Protein AF-A0A6A0GV10-F1 (afdb_monomer_lite)

Radius of gyration: 17.02 Å; chains: 1; bounding box: 32×45×40 Å

Organism: Hyalella azteca (NCBI:txid294128)

Structure (mmCIF, N/CA/C/O backbone):
data_AF-A0A6A0GV10-F1
#
_entry.id   AF-A0A6A0GV10-F1
#
loop_
_atom_site.group_PDB
_atom_site.id
_atom_site.type_symbol
_atom_site.label_atom_id
_atom_site.label_alt_id
_atom_site.label_comp_id
_atom_site.label_asym_id
_atom_site.label_entity_id
_atom_site.label_seq_id
_atom_site.pdbx_PDB_ins_code
_atom_site.Cartn_x
_atom_site.Cartn_y
_atom_site.Cartn_z
_atom_site.occupancy
_atom_site.B_iso_or_equiv
_atom_site.auth_seq_id
_atom_site.auth_comp_id
_atom_site.auth_asym_id
_atom_site.auth_atom_id
_atom_site.pdbx_PDB_model_num
ATOM 1 N N . MET A 1 1 ? -1.590 -6.060 4.409 1.00 97.94 1 MET A N 1
ATOM 2 C CA . MET A 1 1 ? -0.411 -6.472 3.605 1.00 97.94 1 MET A CA 1
ATOM 3 C C . MET A 1 1 ? -0.141 -5.408 2.550 1.00 97.94 1 MET A C 1
ATOM 5 O O . MET A 1 1 ? -1.078 -4.718 2.174 1.00 97.94 1 MET A O 1
ATOM 9 N N . ILE A 1 2 ? 1.099 -5.253 2.093 1.00 98.69 2 ILE A N 1
ATOM 10 C CA . ILE A 1 2 ? 1.476 -4.395 0.960 1.00 98.69 2 ILE A CA 1
ATOM 11 C C . ILE A 1 2 ? 2.115 -5.307 -0.083 1.00 98.69 2 ILE A C 1
ATOM 13 O O . ILE A 1 2 ? 3.227 -5.795 0.102 1.00 98.69 2 ILE A O 1
ATOM 17 N N . LEU A 1 3 ? 1.369 -5.591 -1.138 1.00 98.69 3 LEU A N 1
ATOM 18 C CA . LEU A 1 3 ? 1.712 -6.591 -2.135 1.00 98.69 3 LEU A CA 1
ATOM 19 C C . LEU A 1 3 ? 2.201 -5.899 -3.397 1.00 98.69 3 LEU A C 1
ATOM 21 O O . LEU A 1 3 ? 1.595 -4.919 -3.823 1.00 98.69 3 LEU A O 1
ATOM 25 N N . HIS A 1 4 ? 3.270 -6.414 -3.988 1.00 98.62 4 HIS A N 1
ATOM 26 C CA . HIS A 1 4 ? 3.748 -5.979 -5.296 1.00 98.62 4 HIS A CA 1
ATOM 27 C C . HIS A 1 4 ? 3.686 -7.135 -6.314 1.00 98.62 4 HIS A C 1
ATOM 29 O O . HIS A 1 4 ? 3.554 -8.301 -5.929 1.00 98.62 4 HIS A O 1
ATOM 35 N N . PRO A 1 5 ? 3.806 -6.849 -7.615 1.00 98.56 5 PRO A N 1
ATOM 36 C CA . PRO A 1 5 ? 3.906 -7.868 -8.653 1.00 98.56 5 PRO A CA 1
ATOM 37 C C . PRO A 1 5 ? 5.105 -8.822 -8.472 1.00 98.56 5 PRO A C 1
ATOM 39 O O . PRO A 1 5 ? 6.136 -8.468 -7.901 1.00 98.56 5 PRO A O 1
ATOM 42 N N . TRP A 1 6 ? 5.052 -10.057 -8.962 1.00 98.38 6 TRP A N 1
ATOM 43 C CA . TRP A 1 6 ? 3.918 -10.654 -9.666 1.00 98.38 6 TRP A CA 1
ATOM 44 C C . TRP A 1 6 ? 2.932 -11.351 -8.715 1.00 98.38 6 TRP A C 1
ATOM 46 O O . TRP A 1 6 ? 3.326 -11.959 -7.713 1.00 98.38 6 TRP A O 1
ATOM 56 N N . GLY A 1 7 ? 1.650 -11.295 -9.061 1.00 98.12 7 GLY A N 1
ATOM 57 C CA . GLY A 1 7 ? 0.574 -12.112 -8.510 1.00 98.12 7 GLY A CA 1
ATOM 58 C C . GLY A 1 7 ? 0.343 -13.394 -9.303 1.00 98.12 7 GLY A C 1
ATOM 59 O O . GLY A 1 7 ? 0.106 -14.439 -8.708 1.00 98.12 7 GLY A O 1
ATOM 60 N N . TYR A 1 8 ? 0.484 -13.372 -10.629 1.00 98.19 8 TYR A N 1
ATOM 61 C CA . TYR A 1 8 ? 0.144 -14.523 -11.480 1.00 98.19 8 TYR A CA 1
ATOM 62 C C . TYR A 1 8 ? 1.161 -15.673 -11.457 1.00 98.19 8 TYR A C 1
ATOM 64 O O . TYR A 1 8 ? 0.869 -16.763 -11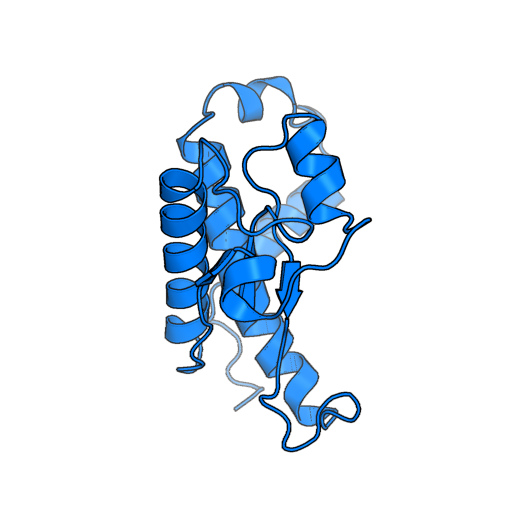.951 1.00 98.19 8 TYR A O 1
ATOM 72 N N . THR A 1 9 ? 2.366 -15.454 -10.924 1.00 97.44 9 THR A N 1
ATOM 73 C CA . THR A 1 9 ? 3.470 -16.422 -10.973 1.00 97.44 9 THR A CA 1
ATOM 74 C C . THR A 1 9 ? 4.392 -16.307 -9.764 1.00 97.44 9 THR A C 1
ATOM 76 O O . THR A 1 9 ? 4.542 -15.238 -9.180 1.00 97.44 9 THR A O 1
ATOM 79 N N . SER A 1 10 ? 5.067 -17.406 -9.416 1.00 94.56 10 SER A N 1
ATOM 80 C CA . SER A 1 10 ? 6.156 -17.411 -8.431 1.00 94.56 10 SER A CA 1
ATOM 81 C C . SER A 1 10 ? 7.484 -16.906 -9.005 1.00 94.56 10 SER A C 1
ATOM 83 O O . SER A 1 10 ? 8.477 -16.825 -8.281 1.00 94.56 10 SER A O 1
ATOM 85 N N . ILE A 1 11 ? 7.540 -16.611 -10.309 1.00 96.19 11 ILE A N 1
ATOM 86 C CA . ILE A 1 11 ? 8.704 -15.971 -10.921 1.00 96.19 11 ILE A CA 1
ATOM 87 C C . ILE A 1 11 ? 8.848 -14.571 -10.330 1.00 96.19 11 ILE A C 1
ATOM 89 O O . ILE A 1 11 ? 7.893 -13.809 -10.212 1.00 96.19 11 ILE A O 1
ATOM 93 N N . ARG A 1 12 ? 10.077 -14.231 -9.961 1.00 95.12 12 ARG A N 1
ATOM 94 C CA . ARG A 1 12 ? 10.411 -12.957 -9.340 1.00 95.12 12 ARG A CA 1
ATOM 95 C C . ARG A 1 12 ? 10.390 -11.816 -10.368 1.00 95.12 12 ARG A C 1
ATOM 97 O O . ARG A 1 12 ? 10.969 -11.953 -11.442 1.00 95.12 12 ARG A O 1
ATOM 104 N N . HIS A 1 13 ? 9.772 -10.682 -10.025 1.00 97.44 13 HIS A N 1
ATOM 105 C CA . HIS A 1 13 ? 9.821 -9.466 -10.848 1.00 97.44 13 HIS A CA 1
ATOM 106 C C . HIS A 1 13 ? 11.266 -8.920 -10.906 1.00 97.44 13 HIS A C 1
ATOM 108 O O . HIS A 1 13 ? 11.924 -8.912 -9.856 1.00 97.44 13 HIS A O 1
ATOM 114 N N . PRO A 1 14 ? 11.779 -8.443 -12.059 1.00 97.50 14 PRO A N 1
ATOM 115 C CA . PRO A 1 14 ? 13.129 -7.869 -12.158 1.00 97.50 14 PRO A CA 1
ATOM 116 C C . PRO A 1 14 ? 13.416 -6.798 -11.092 1.00 97.50 14 PRO A C 1
ATOM 118 O O . PRO A 1 14 ? 14.428 -6.868 -10.400 1.00 97.50 14 PRO A O 1
ATOM 121 N N . ASP A 1 15 ? 12.456 -5.902 -10.859 1.00 97.38 15 ASP A N 1
ATOM 122 C CA . ASP A 1 15 ? 12.555 -4.805 -9.882 1.00 97.38 15 ASP A CA 1
ATOM 123 C C . ASP A 1 15 ? 12.093 -5.151 -8.453 1.00 97.38 15 ASP A C 1
ATOM 125 O O . ASP A 1 15 ? 11.794 -4.263 -7.656 1.00 97.38 15 ASP A O 1
ATOM 129 N N . THR A 1 16 ? 12.041 -6.439 -8.093 1.00 97.06 16 THR A N 1
ATOM 130 C CA . THR A 1 16 ? 11.555 -6.892 -6.771 1.00 97.06 16 THR A CA 1
ATOM 131 C C . THR A 1 16 ? 12.258 -6.201 -5.595 1.00 97.06 16 THR A C 1
ATOM 133 O O . THR A 1 16 ? 11.605 -5.901 -4.602 1.00 97.06 16 THR A O 1
ATOM 136 N N . GLU A 1 17 ? 13.571 -5.941 -5.663 1.00 97.50 17 GLU A N 1
ATOM 137 C CA . GLU A 1 17 ? 14.269 -5.260 -4.553 1.00 97.50 17 GLU A CA 1
ATOM 138 C C . GLU A 1 17 ? 13.809 -3.809 -4.394 1.00 97.50 17 GLU A C 1
ATOM 140 O O . GLU A 1 17 ? 13.551 -3.364 -3.277 1.00 97.50 17 GLU A O 1
ATOM 145 N N . THR A 1 18 ? 13.646 -3.087 -5.504 1.00 97.12 18 THR A N 1
ATOM 146 C CA . THR A 1 18 ? 13.148 -1.707 -5.514 1.00 97.12 18 THR A CA 1
ATOM 147 C C . THR A 1 18 ? 11.725 -1.643 -4.962 1.00 97.12 18 THR A C 1
ATOM 149 O O . THR A 1 18 ? 11.431 -0.837 -4.075 1.00 97.12 18 THR A O 1
ATOM 152 N N . MET A 1 19 ? 10.856 -2.553 -5.415 1.00 98.19 19 MET A N 1
ATOM 153 C CA . MET A 1 19 ? 9.478 -2.644 -4.933 1.00 98.19 19 MET A CA 1
ATOM 154 C C . MET A 1 19 ? 9.412 -3.005 -3.440 1.00 98.19 19 MET A C 1
ATOM 156 O O . MET A 1 19 ? 8.621 -2.418 -2.697 1.00 98.19 19 MET A O 1
ATOM 160 N N . ASN A 1 20 ? 10.261 -3.925 -2.971 1.00 97.88 20 ASN A N 1
ATOM 161 C CA . ASN A 1 20 ? 10.354 -4.263 -1.551 1.00 97.88 20 ASN A CA 1
ATOM 162 C C . ASN A 1 20 ? 10.844 -3.080 -0.717 1.00 97.88 20 ASN A C 1
ATOM 164 O O . ASN A 1 20 ? 10.260 -2.801 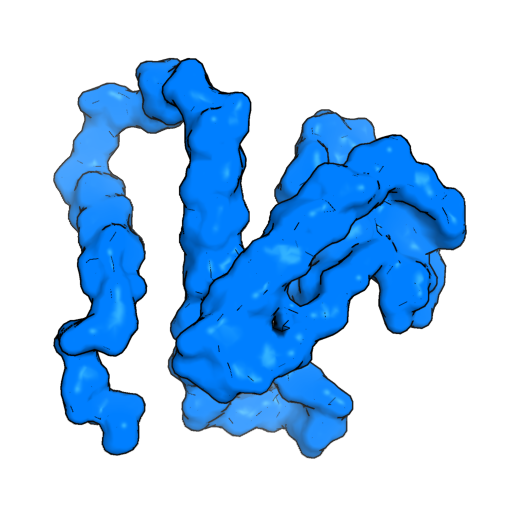0.325 1.00 97.88 20 ASN A O 1
ATOM 168 N N . TYR A 1 21 ? 11.875 -2.361 -1.161 1.00 97.56 21 TYR A N 1
ATOM 169 C CA . TYR A 1 21 ? 12.403 -1.207 -0.434 1.00 97.56 21 TYR A CA 1
ATOM 170 C C . TYR A 1 21 ? 11.329 -0.130 -0.216 1.00 97.56 21 TYR A C 1
ATOM 172 O O . TYR A 1 21 ? 11.101 0.305 0.917 1.00 97.56 21 TYR A O 1
ATOM 180 N N . MET A 1 22 ? 10.610 0.240 -1.279 1.00 97.94 22 MET A N 1
ATOM 181 C CA . MET A 1 22 ? 9.500 1.193 -1.203 1.00 97.94 22 MET A CA 1
ATOM 182 C C . MET A 1 22 ? 8.361 0.669 -0.309 1.00 97.94 22 MET A C 1
ATOM 184 O O . MET A 1 22 ? 7.891 1.385 0.579 1.00 97.94 22 MET A O 1
ATOM 188 N N . GLY A 1 23 ? 7.962 -0.597 -0.474 1.00 98.19 23 GLY A N 1
ATOM 189 C CA . GLY A 1 23 ? 6.902 -1.217 0.324 1.00 98.19 23 GLY A CA 1
ATOM 190 C C . GLY A 1 23 ? 7.241 -1.317 1.819 1.00 98.19 23 GLY A C 1
ATOM 191 O O . GLY A 1 23 ? 6.376 -1.084 2.662 1.00 98.19 23 GLY A O 1
ATOM 192 N N . GLN A 1 24 ? 8.500 -1.588 2.176 1.00 98.56 24 GLN A N 1
ATOM 193 C CA . GLN A 1 24 ? 8.970 -1.589 3.569 1.00 98.56 24 GLN A CA 1
ATOM 194 C C . GLN A 1 24 ? 8.905 -0.188 4.182 1.00 98.56 24 GLN A C 1
ATOM 196 O O . GLN A 1 24 ? 8.481 -0.030 5.326 1.00 98.56 24 GLN A O 1
ATOM 201 N N . GLY A 1 25 ? 9.245 0.846 3.412 1.00 96.94 25 GLY A N 1
ATOM 202 C CA . GLY A 1 25 ? 9.066 2.230 3.840 1.00 96.94 25 GLY A CA 1
ATOM 203 C C . GLY A 1 25 ? 7.595 2.608 4.064 1.00 96.94 25 GLY A C 1
ATOM 204 O O . GLY A 1 25 ? 7.268 3.259 5.058 1.00 96.94 25 GLY A O 1
ATOM 205 N N . MET A 1 26 ? 6.689 2.134 3.203 1.00 98.56 26 MET A N 1
ATOM 206 C CA . MET A 1 26 ? 5.241 2.272 3.399 1.00 98.56 26 MET A CA 1
ATOM 207 C C . MET A 1 26 ? 4.755 1.551 4.670 1.00 98.56 26 MET A C 1
ATOM 209 O O . MET A 1 26 ? 3.996 2.129 5.451 1.00 98.56 26 MET A O 1
ATOM 213 N N . ALA A 1 27 ? 5.205 0.314 4.909 1.00 98.12 27 ALA A N 1
ATOM 214 C CA . ALA A 1 27 ? 4.859 -0.458 6.105 1.00 98.12 27 ALA A CA 1
ATOM 215 C C . ALA A 1 27 ? 5.358 0.222 7.390 1.00 98.12 27 ALA A C 1
ATOM 217 O O . ALA A 1 27 ? 4.636 0.287 8.386 1.00 98.12 27 ALA A O 1
ATOM 218 N N . GLU A 1 28 ? 6.567 0.780 7.357 1.00 96.56 28 GLU A N 1
ATOM 219 C CA . GLU A 1 28 ? 7.133 1.544 8.466 1.00 96.56 28 GLU A CA 1
ATOM 220 C C . GLU A 1 28 ? 6.340 2.830 8.735 1.00 96.56 28 GLU A C 1
ATOM 222 O O . GLU A 1 28 ? 6.052 3.152 9.889 1.00 96.56 28 GLU A O 1
ATOM 227 N N . ALA A 1 29 ? 5.911 3.534 7.682 1.00 88.62 29 ALA A N 1
ATOM 228 C CA . ALA A 1 29 ? 5.064 4.716 7.815 1.00 88.62 29 ALA A CA 1
ATOM 229 C C . ALA A 1 29 ? 3.717 4.390 8.483 1.00 88.62 29 ALA A C 1
ATOM 231 O O . ALA A 1 29 ? 3.269 5.150 9.341 1.00 88.62 29 ALA A O 1
ATOM 232 N N . ILE A 1 30 ? 3.099 3.249 8.153 1.00 96.06 30 ILE A N 1
ATOM 233 C CA . ILE A 1 30 ? 1.903 2.739 8.848 1.00 96.06 30 ILE A CA 1
ATOM 234 C C . ILE A 1 30 ? 2.220 2.448 10.319 1.00 96.06 30 ILE A C 1
ATOM 236 O O . ILE A 1 30 ? 1.515 2.922 11.217 1.00 96.06 30 ILE A O 1
ATOM 240 N N . ARG A 1 31 ? 3.304 1.707 10.581 1.00 93.19 31 ARG A N 1
ATOM 241 C CA . ARG A 1 31 ? 3.712 1.313 11.934 1.00 93.19 31 ARG A CA 1
ATOM 242 C C . ARG A 1 31 ? 3.935 2.525 12.838 1.00 93.19 31 ARG A C 1
ATOM 244 O O . ARG A 1 31 ? 3.536 2.492 14.000 1.00 93.19 31 ARG A O 1
ATOM 251 N N . ALA A 1 32 ? 4.504 3.606 12.312 1.00 89.62 32 ALA A N 1
ATOM 252 C CA . ALA A 1 32 ? 4.745 4.840 13.055 1.00 89.62 32 ALA A CA 1
ATOM 253 C C . ALA A 1 32 ? 3.460 5.564 13.511 1.00 89.62 32 ALA A C 1
ATOM 255 O O . ALA A 1 32 ? 3.507 6.328 14.473 1.00 89.62 32 ALA A O 1
ATOM 256 N N . VAL A 1 33 ? 2.313 5.337 12.856 1.00 91.12 33 VAL A N 1
ATOM 257 C CA . VAL A 1 33 ? 1.039 5.982 13.223 1.00 91.12 33 VAL A CA 1
ATOM 258 C C . VAL A 1 33 ? 0.418 5.345 14.463 1.00 91.12 33 VAL A C 1
ATOM 260 O O . VAL A 1 33 ? -0.064 6.053 15.344 1.00 91.12 33 VAL A O 1
ATOM 263 N N . ASN A 1 34 ? 0.359 4.015 14.516 1.00 90.00 34 ASN A N 1
ATOM 264 C CA . ASN A 1 34 ? -0.407 3.304 15.548 1.00 90.00 34 ASN A CA 1
ATOM 265 C C . ASN A 1 34 ? 0.068 1.860 15.804 1.00 90.00 34 ASN A C 1
ATOM 267 O O . ASN A 1 34 ? -0.665 1.060 16.389 1.00 90.00 34 ASN A O 1
ATOM 271 N N . GLY A 1 35 ? 1.273 1.508 15.353 1.00 93.12 35 GLY A N 1
ATOM 272 C CA . GLY A 1 35 ? 1.894 0.211 15.608 1.00 93.12 35 GLY A CA 1
ATOM 273 C C . GLY A 1 35 ? 1.351 -0.957 14.783 1.00 93.12 35 GLY A C 1
ATOM 274 O O . GLY A 1 35 ? 1.700 -2.098 15.082 1.00 93.12 35 GLY A O 1
ATOM 275 N N . LYS A 1 36 ? 0.504 -0.740 13.764 1.00 96.69 36 LYS A N 1
ATOM 276 C CA . LYS A 1 36 ? 0.079 -1.845 12.890 1.00 96.69 36 LYS A CA 1
ATOM 277 C C . LYS A 1 36 ? 1.231 -2.353 12.029 1.00 96.69 36 LYS A C 1
ATOM 279 O O . LYS A 1 36 ? 1.985 -1.582 11.445 1.00 96.69 36 LYS A O 1
ATOM 284 N N . HIS A 1 37 ? 1.328 -3.675 11.940 1.00 97.81 37 HIS A N 1
ATOM 285 C CA . HIS A 1 37 ? 2.325 -4.369 11.138 1.00 97.81 37 HIS A CA 1
ATOM 286 C C . HIS A 1 37 ? 1.699 -4.836 9.825 1.00 97.81 37 HIS A C 1
ATOM 288 O O . HIS A 1 37 ? 0.674 -5.516 9.833 1.00 97.81 37 HIS A O 1
ATOM 294 N N . TYR A 1 38 ? 2.323 -4.474 8.708 1.00 98.50 38 TYR A N 1
ATOM 295 C CA . TYR A 1 38 ? 1.949 -4.921 7.369 1.00 98.50 38 TYR A CA 1
ATOM 296 C C . TYR A 1 38 ? 3.139 -5.680 6.779 1.00 98.50 38 TYR A C 1
ATOM 298 O O . TYR A 1 38 ? 4.256 -5.171 6.782 1.00 98.50 38 TYR A O 1
ATOM 306 N N . SER A 1 39 ? 2.911 -6.902 6.295 1.00 98.44 39 SER A N 1
ATOM 307 C CA . SER A 1 39 ? 3.910 -7.648 5.522 1.00 98.44 39 SER A CA 1
ATOM 308 C C . SER A 1 39 ? 4.065 -7.057 4.121 1.00 98.44 39 SER A C 1
ATOM 310 O O . SER A 1 39 ? 3.105 -6.503 3.579 1.00 98.44 39 SER A O 1
ATOM 312 N N . VAL A 1 40 ? 5.264 -7.195 3.549 1.00 98.75 40 VAL A N 1
ATOM 313 C CA . VAL A 1 40 ? 5.642 -6.671 2.229 1.00 98.75 40 VAL A CA 1
ATOM 314 C C . VAL A 1 40 ? 6.278 -7.781 1.403 1.00 98.75 40 VAL A C 1
ATOM 316 O O . VAL A 1 40 ? 7.101 -8.530 1.934 1.00 98.75 40 VAL A O 1
ATOM 319 N N . GLY A 1 41 ? 5.885 -7.904 0.137 1.00 98.38 41 GLY A N 1
ATOM 320 C CA . GLY A 1 41 ? 6.417 -8.912 -0.779 1.00 98.38 41 GLY A CA 1
ATOM 321 C C . GLY A 1 41 ? 5.540 -9.095 -2.012 1.00 98.38 41 GLY A C 1
ATOM 322 O O . GLY A 1 41 ? 4.547 -8.383 -2.184 1.00 98.38 41 GLY A O 1
ATOM 323 N N . SER A 1 42 ? 5.886 -10.064 -2.864 1.00 98.31 42 SE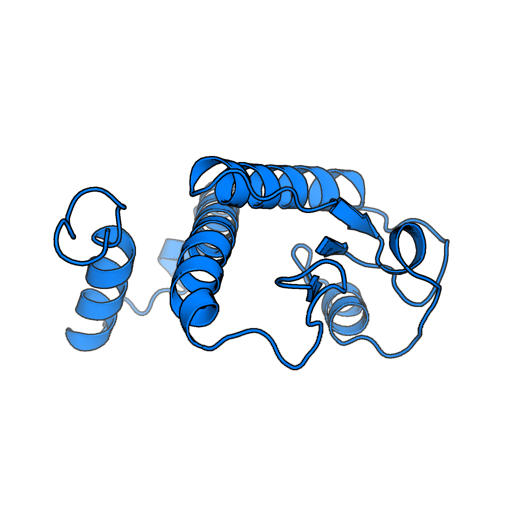R A N 1
ATOM 324 C CA . SER A 1 42 ? 5.070 -10.337 -4.045 1.00 98.31 42 SER A CA 1
ATOM 325 C C . SER A 1 42 ? 3.709 -10.914 -3.658 1.00 98.31 42 SER A C 1
ATOM 327 O O . SER A 1 42 ? 3.612 -11.699 -2.707 1.00 98.31 42 SER A O 1
ATOM 329 N N . ALA A 1 43 ? 2.658 -10.568 -4.402 1.00 98.19 43 ALA A N 1
ATOM 330 C CA . ALA A 1 43 ? 1.313 -11.088 -4.161 1.00 98.19 43 ALA A CA 1
ATOM 331 C C . ALA A 1 43 ? 1.294 -12.628 -4.184 1.00 98.19 43 ALA A C 1
ATOM 333 O O . ALA A 1 43 ? 0.795 -13.247 -3.243 1.00 98.19 43 ALA A O 1
ATOM 334 N N . ALA A 1 44 ? 1.946 -13.250 -5.173 1.00 97.88 44 ALA A N 1
ATOM 335 C CA . ALA A 1 44 ? 2.062 -14.707 -5.249 1.00 97.88 44 ALA A CA 1
ATOM 336 C C . ALA A 1 44 ? 2.858 -15.322 -4.084 1.00 97.88 44 ALA A C 1
ATOM 338 O O . ALA A 1 44 ? 2.608 -16.465 -3.706 1.00 97.88 44 ALA A O 1
ATOM 339 N N . GLY A 1 45 ? 3.839 -14.589 -3.545 1.00 97.19 45 GLY A N 1
ATOM 340 C CA . GLY A 1 45 ? 4.730 -15.064 -2.485 1.00 97.19 45 GLY A CA 1
ATOM 341 C C . GLY A 1 45 ? 4.138 -14.955 -1.080 1.00 97.19 45 GLY A C 1
ATOM 342 O O . GLY A 1 45 ? 4.427 -15.799 -0.237 1.00 97.19 45 GLY A O 1
ATOM 343 N N . ILE A 1 46 ? 3.320 -13.931 -0.819 1.00 96.88 46 ILE A N 1
ATOM 344 C CA . ILE A 1 46 ? 2.647 -13.744 0.477 1.00 96.88 46 ILE A CA 1
ATOM 345 C C . ILE A 1 46 ? 1.318 -14.494 0.536 1.00 96.88 46 ILE A C 1
ATOM 347 O O . ILE A 1 46 ? 0.979 -15.043 1.584 1.00 96.88 46 ILE A O 1
ATOM 351 N N . LEU A 1 47 ? 0.554 -14.478 -0.557 1.00 95.94 47 LEU A N 1
ATOM 352 C CA . LEU A 1 47 ? -0.769 -15.084 -0.625 1.00 95.94 47 LEU A CA 1
ATOM 353 C C . LEU A 1 47 ? -0.716 -16.397 -1.399 1.00 95.94 47 LEU A C 1
ATOM 355 O O . LEU A 1 47 ? -0.480 -17.458 -0.826 1.00 95.94 47 LEU A O 1
ATOM 359 N N . TYR A 1 48 ? -0.987 -16.324 -2.696 1.00 95.81 48 TYR A N 1
ATOM 360 C CA . TYR A 1 48 ? -1.036 -17.451 -3.612 1.00 95.81 48 TYR A CA 1
ATOM 361 C C . TYR A 1 48 ? -1.013 -16.927 -5.055 1.00 95.81 48 TYR A C 1
ATOM 363 O O . TYR A 1 48 ? -1.410 -15.781 -5.290 1.00 95.81 48 TYR A O 1
ATOM 371 N N . PRO A 1 49 ? -0.585 -17.739 -6.039 1.00 97.62 49 PRO A N 1
ATOM 372 C CA . PRO A 1 49 ? -0.631 -17.342 -7.440 1.00 97.62 49 PRO A CA 1
ATOM 373 C C . PRO A 1 49 ? -2.063 -17.071 -7.928 1.00 97.62 49 PRO A C 1
ATOM 375 O O . PRO A 1 49 ? -2.938 -17.927 -7.799 1.00 97.62 49 PRO A O 1
ATOM 378 N N . SER A 1 50 ? -2.292 -15.900 -8.522 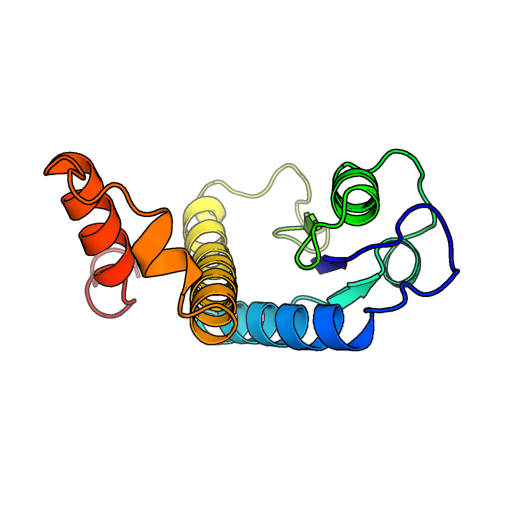1.00 97.38 50 SER A N 1
ATOM 379 C CA . SER A 1 50 ? -3.576 -15.463 -9.080 1.00 97.38 50 SER A CA 1
ATOM 380 C C . SER A 1 50 ? -3.359 -14.548 -10.287 1.00 97.38 50 SER A C 1
ATOM 382 O O . SER A 1 50 ? -2.599 -13.587 -10.208 1.00 97.38 50 SER A O 1
ATOM 384 N N . ALA A 1 51 ? -4.009 -14.844 -11.414 1.00 97.38 51 ALA A N 1
ATOM 385 C CA . ALA A 1 51 ? -3.846 -14.092 -12.659 1.00 97.38 51 ALA A CA 1
ATOM 386 C C . ALA A 1 51 ? -4.908 -12.995 -12.836 1.00 97.38 51 ALA A C 1
ATOM 388 O O . ALA A 1 51 ? -6.026 -13.111 -12.339 1.00 97.38 51 ALA A O 1
ATOM 389 N N . GLY A 1 52 ? -4.573 -11.963 -13.617 1.00 96.62 52 GLY A N 1
ATOM 390 C CA . GLY A 1 52 ? -5.500 -10.883 -13.981 1.00 96.62 52 GLY A CA 1
ATOM 391 C C . GLY A 1 52 ? -5.598 -9.744 -12.961 1.00 96.62 52 GLY A C 1
ATOM 392 O O . GLY A 1 52 ? -6.508 -8.924 -13.067 1.00 96.62 52 GLY A O 1
ATOM 393 N N . GLY A 1 53 ? -4.682 -9.687 -11.988 1.00 97.75 53 GLY A N 1
ATOM 394 C CA . GLY A 1 53 ? -4.568 -8.566 -11.056 1.00 97.75 53 GLY A CA 1
ATOM 395 C C . GLY A 1 53 ? -4.248 -7.254 -11.777 1.00 97.75 53 GLY A C 1
ATOM 396 O O . GLY A 1 53 ? -3.464 -7.222 -12.730 1.00 97.75 53 GLY A O 1
ATOM 397 N N . SER A 1 54 ? -4.868 -6.158 -11.336 1.00 98.50 54 SER A N 1
ATOM 398 C CA . SER A 1 54 ? -4.613 -4.823 -11.893 1.00 98.50 54 SER A CA 1
ATOM 399 C C . SER A 1 54 ? -3.186 -4.348 -11.635 1.00 98.50 54 SER A C 1
ATOM 401 O O . SER A 1 54 ? -2.631 -3.597 -12.432 1.00 98.50 54 SER A O 1
ATOM 403 N N . ASP A 1 55 ? -2.607 -4.782 -10.519 1.00 98.12 55 ASP A N 1
ATOM 404 C CA . ASP A 1 55 ? -1.232 -4.504 -10.133 1.00 98.12 55 ASP A CA 1
ATOM 405 C C . ASP A 1 55 ? -0.229 -5.141 -11.101 1.00 98.12 55 ASP A C 1
ATOM 407 O O . ASP A 1 55 ? 0.677 -4.454 -11.581 1.00 98.12 55 ASP A O 1
ATOM 411 N N . ASP A 1 56 ? -0.441 -6.412 -11.449 1.00 98.44 56 ASP A N 1
ATOM 412 C CA . ASP A 1 56 ? 0.334 -7.116 -12.472 1.00 98.44 56 ASP A CA 1
ATOM 413 C C . ASP A 1 56 ? 0.181 -6.448 -13.841 1.00 98.44 56 ASP A C 1
ATOM 415 O O . ASP A 1 56 ? 1.177 -6.174 -14.512 1.00 98.44 56 ASP A O 1
ATOM 419 N N . TRP A 1 57 ? -1.048 -6.126 -14.256 1.00 98.44 57 TRP A N 1
ATOM 420 C CA . TRP A 1 57 ? -1.263 -5.446 -15.534 1.00 98.44 57 TRP A CA 1
ATOM 421 C C . TRP A 1 57 ? -0.520 -4.101 -15.595 1.00 98.44 57 TRP A C 1
ATOM 423 O O . TRP A 1 57 ? 0.242 -3.872 -16.533 1.00 98.44 57 TRP A O 1
ATOM 433 N N . ALA A 1 58 ? -0.645 -3.251 -14.571 1.00 98.44 58 ALA A N 1
ATOM 434 C CA . ALA A 1 58 ? 0.045 -1.960 -14.532 1.00 98.44 58 ALA A CA 1
ATOM 435 C C . ALA A 1 58 ? 1.577 -2.116 -14.586 1.00 98.44 58 ALA A C 1
ATOM 437 O O . ALA A 1 58 ? 2.255 -1.373 -15.294 1.00 98.44 58 ALA A O 1
ATOM 438 N N . SER A 1 59 ? 2.126 -3.115 -13.892 1.00 97.88 59 SER A N 1
ATOM 439 C CA . SER A 1 59 ? 3.561 -3.421 -13.938 1.00 97.88 59 SER A CA 1
ATOM 440 C C . SER A 1 59 ? 4.012 -3.890 -15.318 1.00 97.88 59 SER A C 1
ATOM 442 O O . SER A 1 59 ? 5.096 -3.526 -15.768 1.00 97.88 59 SER A O 1
ATOM 444 N N . SER A 1 60 ? 3.172 -4.657 -16.023 1.00 97.12 60 SER A N 1
ATOM 445 C CA . SER A 1 60 ? 3.451 -5.087 -17.399 1.00 97.12 60 SER A CA 1
ATOM 446 C C . SER A 1 60 ? 3.464 -3.928 -18.404 1.00 97.12 60 SER A C 1
ATOM 448 O O . SER A 1 60 ? 4.191 -3.992 -19.391 1.00 97.12 60 SER A O 1
ATOM 450 N N . GLU A 1 61 ? 2.755 -2.837 -18.099 1.00 98.19 61 GLU A N 1
ATOM 451 C CA . GLU A 1 61 ? 2.783 -1.570 -18.846 1.00 98.19 61 GLU A CA 1
ATOM 452 C C . GLU A 1 61 ? 3.930 -0.633 -18.402 1.00 98.19 61 GLU A C 1
ATOM 454 O O . GLU A 1 61 ? 4.011 0.518 -18.831 1.00 98.19 61 GLU A O 1
ATOM 459 N N . GLY A 1 62 ? 4.837 -1.103 -17.538 1.00 95.12 62 GLY A N 1
ATOM 460 C CA . GLY A 1 62 ? 6.021 -0.355 -17.105 1.00 95.12 62 GLY A CA 1
ATOM 461 C C . GLY A 1 62 ? 5.825 0.530 -15.869 1.00 95.12 62 GLY A C 1
ATOM 462 O O . GLY A 1 62 ? 6.710 1.326 -15.548 1.00 95.12 62 GLY A O 1
ATOM 463 N N . VAL A 1 63 ? 4.708 0.408 -15.142 1.00 96.88 63 VAL A N 1
ATOM 464 C CA . VAL A 1 63 ? 4.516 1.116 -13.865 1.00 96.88 63 VAL A CA 1
ATOM 465 C C . VAL A 1 63 ? 5.310 0.418 -12.757 1.00 96.88 63 VAL A C 1
ATOM 467 O O . VAL A 1 63 ? 4.860 -0.567 -12.179 1.00 96.88 63 VAL A O 1
ATOM 470 N N . LEU A 1 64 ? 6.485 0.963 -12.428 1.00 95.81 64 LEU A N 1
ATOM 471 C CA . LEU A 1 64 ? 7.399 0.398 -11.425 1.00 95.81 64 LEU A CA 1
ATOM 472 C C . LEU A 1 64 ? 6.783 0.283 -10.019 1.00 95.81 64 LEU A C 1
ATOM 474 O O . LEU A 1 64 ? 6.971 -0.717 -9.334 1.00 95.81 64 LEU A O 1
ATOM 478 N N . TYR A 1 65 ? 6.054 1.307 -9.571 1.00 97.38 65 TYR A N 1
ATOM 479 C CA . TYR A 1 65 ? 5.445 1.343 -8.238 1.00 97.38 65 TYR A CA 1
ATOM 480 C C . TYR A 1 65 ? 3.968 0.960 -8.296 1.00 97.38 65 TYR A C 1
ATOM 482 O O . TYR A 1 65 ? 3.082 1.792 -8.104 1.00 97.38 65 TYR A O 1
ATOM 490 N N . SER A 1 66 ? 3.719 -0.316 -8.581 1.00 98.19 66 SER A N 1
ATOM 491 C CA . SER A 1 66 ? 2.390 -0.925 -8.600 1.00 98.19 66 SER A CA 1
ATOM 492 C C . SER A 1 66 ? 2.181 -1.764 -7.335 1.00 98.19 66 SER A C 1
ATOM 494 O O . SER A 1 66 ? 2.975 -2.663 -7.061 1.00 98.19 66 SER A O 1
ATOM 496 N N . TYR A 1 67 ? 1.143 -1.460 -6.545 1.00 98.69 67 TYR A N 1
ATOM 497 C CA . TYR A 1 67 ? 0.884 -2.133 -5.268 1.00 98.69 67 TYR A CA 1
ATOM 498 C C . TYR A 1 67 ? -0.596 -2.408 -5.021 1.00 98.69 67 TYR A C 1
ATOM 500 O O . TYR A 1 67 ? -1.445 -1.540 -5.225 1.00 98.69 67 TYR A O 1
ATOM 508 N N . THR A 1 68 ? -0.867 -3.569 -4.432 1.00 98.62 68 THR A N 1
ATOM 509 C CA . THR A 1 68 ? -2.142 -3.904 -3.791 1.00 98.62 68 THR A CA 1
ATOM 510 C C . THR A 1 68 ? -1.985 -3.779 -2.276 1.00 98.62 68 THR A C 1
ATOM 512 O O . THR A 1 68 ? -1.121 -4.417 -1.672 1.00 98.62 68 THR A O 1
ATOM 515 N N . VAL A 1 69 ? -2.811 -2.951 -1.632 1.00 98.44 69 VAL A N 1
ATOM 516 C CA . VAL A 1 69 ? -2.796 -2.786 -0.170 1.00 98.44 69 VAL A CA 1
ATOM 517 C C . VAL A 1 69 ? -4.024 -3.451 0.436 1.00 98.44 69 VAL A C 1
ATOM 519 O O . VAL A 1 69 ? -5.139 -2.952 0.323 1.00 98.44 69 VAL A O 1
ATOM 522 N N . GLU A 1 70 ? -3.790 -4.553 1.139 1.00 98.19 70 GLU A N 1
ATOM 523 C CA . GLU A 1 70 ? -4.804 -5.243 1.932 1.00 98.19 70 GLU A CA 1
ATOM 524 C C . GLU A 1 70 ? -4.861 -4.608 3.323 1.00 98.19 70 GLU A C 1
ATOM 526 O O . GLU A 1 70 ? -3.876 -4.664 4.070 1.00 98.19 70 GLU A O 1
ATOM 531 N N . LEU A 1 71 ? -5.984 -3.968 3.648 1.00 98.25 71 LEU A N 1
ATOM 532 C CA . LEU A 1 71 ? -6.169 -3.176 4.867 1.00 98.25 71 LEU A CA 1
ATOM 533 C C . LEU A 1 71 ? -6.410 -4.054 6.109 1.00 98.25 71 LEU A C 1
ATOM 535 O O . LEU A 1 71 ? -6.116 -5.248 6.136 1.00 98.25 71 LEU A O 1
ATOM 539 N N . ARG A 1 72 ? -6.916 -3.436 7.182 1.00 97.62 72 ARG A N 1
ATOM 540 C CA . ARG A 1 72 ? -7.342 -4.141 8.392 1.00 97.62 72 ARG A CA 1
ATOM 541 C C . ARG A 1 72 ? -8.581 -5.012 8.134 1.00 97.62 72 ARG A C 1
ATOM 543 O O . ARG A 1 72 ? -9.409 -4.669 7.302 1.00 97.62 72 ARG A O 1
ATOM 550 N N . ASP A 1 73 ? -8.818 -6.057 8.921 1.00 95.81 73 ASP A N 1
ATOM 551 C CA . ASP A 1 73 ? -7.942 -6.631 9.952 1.00 95.81 73 ASP A CA 1
ATOM 552 C C . ASP A 1 73 ? -7.273 -7.931 9.471 1.00 95.81 73 ASP A C 1
ATOM 554 O O . ASP A 1 73 ? -7.181 -8.193 8.278 1.00 95.81 73 ASP A O 1
ATOM 558 N N . THR A 1 74 ? -6.750 -8.736 10.395 1.00 95.88 74 THR A N 1
ATOM 559 C CA . THR A 1 74 ? -6.113 -10.025 10.085 1.00 95.88 74 THR A CA 1
ATOM 560 C C . THR A 1 74 ? -7.083 -11.207 10.202 1.00 95.88 74 THR A C 1
ATOM 562 O O . THR A 1 74 ? -6.649 -12.326 10.464 1.00 95.88 74 THR A O 1
ATOM 565 N N . GLY A 1 75 ? -8.393 -10.965 10.071 1.00 94.50 75 GLY A N 1
ATOM 566 C CA . GLY A 1 75 ? -9.438 -11.992 10.043 1.00 94.50 75 GLY A CA 1
ATOM 567 C C . GLY A 1 75 ? -10.360 -12.044 11.265 1.00 94.50 75 GLY A C 1
ATOM 568 O O . GLY A 1 75 ? -11.248 -12.891 11.292 1.00 94.50 75 GLY A O 1
ATOM 569 N N . SER A 1 76 ? -10.203 -11.171 12.269 1.00 95.06 76 SER A N 1
ATOM 570 C CA . SER A 1 76 ? -11.118 -11.146 13.428 1.00 95.06 76 SER A CA 1
ATOM 571 C C . SER A 1 76 ? -12.523 -10.670 13.062 1.00 95.06 76 SER A C 1
ATOM 573 O O . SER A 1 76 ? -13.507 -11.174 13.596 1.00 95.06 76 SER A O 1
ATOM 575 N N . THR A 1 77 ? -12.615 -9.704 12.152 1.00 96.06 77 THR A N 1
ATOM 576 C CA . THR A 1 77 ? -13.873 -9.173 11.609 1.00 96.06 77 THR A CA 1
ATOM 577 C C . THR A 1 77 ? -13.882 -9.181 10.081 1.00 96.06 77 THR A C 1
ATOM 579 O O . THR A 1 77 ? -14.956 -9.180 9.476 1.00 96.06 77 THR A O 1
ATOM 582 N N . GLY A 1 78 ? -12.701 -9.255 9.450 1.00 95.38 78 GLY A N 1
ATOM 583 C CA . GLY A 1 78 ? -12.552 -9.359 8.004 1.00 95.38 78 GLY A CA 1
ATOM 584 C C . GLY A 1 78 ? -13.279 -8.223 7.290 1.00 95.38 78 GLY A C 1
ATOM 585 O O . GLY A 1 78 ? -13.071 -7.050 7.589 1.00 95.38 78 GLY A O 1
ATOM 586 N N . PHE A 1 79 ? -14.179 -8.578 6.373 1.00 97.06 79 PHE A N 1
ATOM 587 C CA . PHE A 1 79 ? -14.950 -7.608 5.593 1.00 97.06 79 PHE A CA 1
ATOM 588 C C . PHE A 1 79 ? -15.934 -6.765 6.422 1.00 97.06 79 PHE A C 1
ATOM 590 O O . PHE A 1 79 ? -16.344 -5.701 5.966 1.00 97.06 79 PHE A O 1
ATOM 597 N N . ILE A 1 80 ? -16.318 -7.204 7.627 1.00 97.62 80 ILE A N 1
ATOM 598 C CA . ILE A 1 80 ? -17.275 -6.496 8.497 1.00 97.62 80 ILE A CA 1
ATOM 599 C C . ILE A 1 80 ? -16.524 -5.749 9.606 1.00 97.62 80 ILE A C 1
ATOM 601 O O . ILE A 1 80 ? -16.818 -5.865 10.797 1.00 97.62 80 ILE A O 1
ATOM 605 N N . LEU A 1 81 ? -15.510 -4.982 9.206 1.00 97.69 81 LEU A N 1
ATOM 606 C CA . LEU A 1 81 ? -14.703 -4.180 10.116 1.00 97.69 81 LEU A CA 1
ATOM 607 C C . LEU A 1 81 ? -15.578 -3.114 10.818 1.00 97.69 81 LEU A C 1
ATOM 609 O O . LEU A 1 81 ? -16.323 -2.398 10.142 1.00 97.69 81 LEU A O 1
ATOM 613 N N . PRO A 1 82 ? -15.503 -2.950 12.157 1.00 97.88 82 PRO A N 1
ATOM 614 C CA . PRO A 1 82 ? -16.322 -1.972 12.870 1.00 97.88 82 PRO A CA 1
ATOM 615 C C . PRO A 1 82 ? -16.118 -0.547 12.346 1.00 97.88 82 PRO A C 1
ATOM 617 O O . PRO A 1 82 ? -14.986 -0.123 12.117 1.00 97.88 82 PRO A O 1
ATOM 620 N N . ALA A 1 83 ? -17.192 0.243 12.246 1.00 98.06 83 ALA A N 1
ATOM 621 C CA . ALA A 1 83 ? -17.125 1.618 11.733 1.00 98.06 83 ALA A CA 1
ATOM 622 C C . ALA A 1 83 ? -16.135 2.517 12.506 1.00 98.06 83 ALA A C 1
ATOM 624 O O . ALA A 1 83 ? -15.513 3.410 11.931 1.00 98.06 83 ALA A O 1
ATOM 625 N N . SER A 1 84 ? -15.917 2.240 13.797 1.00 97.56 84 SER A N 1
ATOM 626 C CA . SER A 1 84 ? -14.912 2.923 14.624 1.00 97.56 84 SER A CA 1
ATOM 627 C C . SER A 1 84 ? -13.468 2.721 14.140 1.00 97.56 84 SER A C 1
ATOM 629 O O . SER A 1 84 ? -12.594 3.520 14.469 1.00 97.56 84 SER A O 1
ATOM 631 N N . GLN A 1 85 ? -13.201 1.693 13.329 1.00 97.81 85 GLN A N 1
ATOM 632 C CA . GLN A 1 85 ? -11.891 1.413 12.737 1.00 97.81 85 GLN A CA 1
ATOM 633 C C . GLN A 1 85 ? -11.663 2.121 11.396 1.00 97.81 85 GLN A C 1
ATOM 635 O O . GLN A 1 85 ? -10.521 2.146 10.936 1.00 97.81 85 GLN A O 1
ATOM 640 N N . ILE A 1 86 ? -12.683 2.744 10.789 1.00 96.19 86 ILE A N 1
ATOM 641 C CA . ILE A 1 86 ? -12.539 3.448 9.502 1.00 96.19 86 ILE A CA 1
ATOM 642 C C . ILE A 1 86 ? -11.473 4.537 9.618 1.00 96.19 86 ILE A C 1
ATOM 644 O O . ILE A 1 86 ? -10.479 4.521 8.894 1.00 96.19 86 ILE A O 1
ATOM 648 N N . LYS A 1 87 ? -11.634 5.463 10.571 1.00 94.50 87 LYS A N 1
ATOM 649 C CA . LYS A 1 87 ? -10.707 6.589 10.721 1.00 94.50 87 LYS A CA 1
ATOM 650 C C . LYS A 1 87 ? -9.272 6.128 11.044 1.00 94.50 87 LYS A C 1
ATOM 652 O O . LYS A 1 87 ? -8.367 6.575 10.343 1.00 94.50 87 LYS A O 1
ATOM 657 N N . PRO A 1 88 ? -9.021 5.233 12.021 1.00 95.94 88 PRO A N 1
ATOM 658 C CA . PRO A 1 88 ? -7.679 4.689 12.250 1.00 95.94 88 PRO A CA 1
ATOM 659 C C . PRO A 1 88 ? -7.040 4.049 11.007 1.00 95.94 88 PRO A C 1
ATOM 661 O O . PRO A 1 88 ? -5.855 4.269 10.762 1.00 95.94 88 PRO A O 1
ATOM 664 N N . THR A 1 89 ? -7.819 3.306 10.213 1.00 97.50 89 THR A N 1
ATOM 665 C CA . THR A 1 89 ? -7.342 2.640 8.985 1.00 97.50 89 THR A CA 1
ATOM 666 C C . THR A 1 89 ? -6.999 3.649 7.889 1.00 97.50 89 THR A C 1
ATOM 668 O O . THR A 1 89 ? -5.964 3.536 7.237 1.00 97.50 89 THR A O 1
ATOM 671 N N . VAL A 1 90 ? -7.824 4.683 7.705 1.00 96.19 90 VAL A N 1
ATOM 672 C CA . VAL A 1 90 ? -7.541 5.755 6.738 1.00 96.19 90 VAL A CA 1
ATOM 673 C C . VAL A 1 90 ? -6.266 6.502 7.120 1.00 96.19 90 VAL A C 1
ATOM 675 O O . VAL A 1 90 ? -5.411 6.732 6.271 1.00 96.19 90 VAL A O 1
ATOM 678 N N . VAL A 1 91 ? -6.113 6.858 8.397 1.00 89.38 91 VAL A N 1
ATOM 679 C CA . VAL A 1 91 ? -4.975 7.656 8.867 1.00 89.38 91 VAL A CA 1
ATOM 680 C C . VAL A 1 91 ? -3.644 6.920 8.681 1.00 89.38 91 VAL A C 1
ATOM 682 O O . VAL A 1 91 ? -2.675 7.533 8.233 1.00 89.38 91 VAL A O 1
ATOM 685 N N . GLU A 1 92 ? -3.587 5.621 8.984 1.00 94.62 92 GLU A N 1
ATOM 686 C CA . GLU A 1 92 ? -2.360 4.838 8.788 1.00 94.62 92 GLU A CA 1
ATOM 687 C C . GLU A 1 92 ? -2.048 4.604 7.307 1.00 94.62 92 GLU A C 1
ATOM 689 O O . GLU A 1 92 ? -0.914 4.803 6.876 1.00 94.62 92 GLU A O 1
ATOM 694 N N . THR A 1 93 ? -3.061 4.272 6.502 1.00 96.69 93 THR A N 1
ATOM 695 C CA . THR A 1 93 ? -2.889 4.019 5.063 1.00 96.69 93 THR A CA 1
ATOM 696 C C . THR A 1 93 ? -2.455 5.288 4.338 1.00 96.69 93 THR A C 1
ATOM 698 O O . THR A 1 93 ? -1.602 5.253 3.452 1.00 96.69 93 THR A O 1
ATOM 701 N N . TRP A 1 94 ? -2.975 6.443 4.760 1.00 96.31 94 TRP A N 1
ATOM 702 C CA . TRP A 1 94 ? -2.565 7.730 4.214 1.00 96.31 94 TRP A CA 1
ATOM 703 C C . TRP A 1 94 ? -1.090 8.047 4.487 1.00 96.31 94 TRP A C 1
ATOM 705 O O . TRP A 1 94 ? -0.435 8.682 3.661 1.00 96.31 94 TRP A O 1
ATOM 715 N N . ALA A 1 95 ? -0.528 7.584 5.608 1.00 85.75 95 ALA A N 1
ATOM 716 C CA . ALA A 1 95 ? 0.901 7.735 5.876 1.00 85.75 95 ALA A CA 1
ATOM 717 C C . ALA A 1 95 ? 1.758 6.955 4.863 1.00 85.75 95 ALA A C 1
ATOM 719 O O . ALA A 1 95 ? 2.731 7.512 4.351 1.00 85.75 95 ALA A O 1
ATOM 720 N N . ALA A 1 96 ? 1.362 5.727 4.510 1.00 95.06 96 ALA A N 1
ATOM 721 C CA . ALA A 1 96 ? 2.012 4.949 3.452 1.00 95.06 96 ALA A CA 1
ATOM 722 C C . ALA A 1 96 ? 1.920 5.634 2.079 1.00 95.06 96 ALA A C 1
ATOM 724 O O . ALA A 1 96 ? 2.934 5.769 1.397 1.00 95.06 9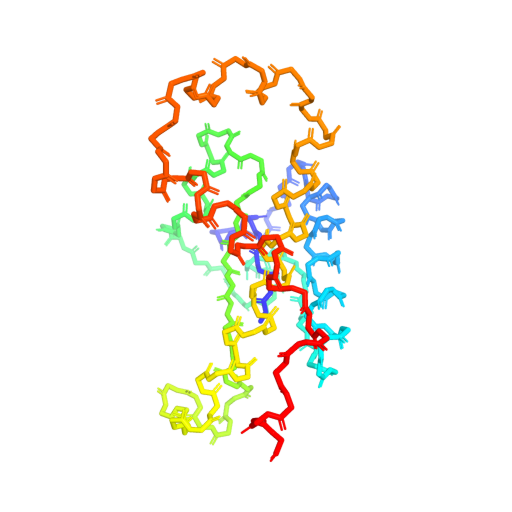6 ALA A O 1
ATOM 725 N N . ILE A 1 97 ? 0.736 6.125 1.693 1.00 95.62 97 ILE A N 1
ATOM 726 C CA . ILE A 1 97 ? 0.539 6.818 0.407 1.00 95.62 97 ILE A CA 1
ATOM 727 C C . ILE A 1 97 ? 1.420 8.071 0.323 1.00 95.62 97 ILE A C 1
ATOM 729 O O . ILE A 1 97 ? 2.106 8.279 -0.677 1.00 95.62 97 ILE A O 1
ATOM 733 N N . LYS A 1 98 ? 1.463 8.885 1.388 1.00 87.44 98 LYS A N 1
ATOM 734 C CA . LYS A 1 98 ? 2.336 10.068 1.444 1.00 87.44 98 LYS A CA 1
ATOM 735 C C . LYS A 1 98 ? 3.815 9.706 1.359 1.00 87.44 98 LYS A C 1
ATOM 737 O O . LYS A 1 98 ? 4.567 10.420 0.700 1.00 87.44 98 LYS A O 1
ATOM 742 N N . TYR A 1 99 ? 4.235 8.629 2.023 1.00 91.81 99 TYR A N 1
ATOM 743 C CA . TYR A 1 99 ? 5.613 8.148 1.943 1.00 91.81 99 TYR A CA 1
ATOM 744 C C . TYR A 1 99 ? 5.989 7.796 0.499 1.00 91.81 99 TYR A C 1
ATOM 746 O O . TYR A 1 99 ? 6.972 8.327 -0.016 1.00 91.81 99 TYR A O 1
ATOM 754 N N . MET A 1 100 ? 5.172 6.971 -0.162 1.00 95.25 100 MET A N 1
ATOM 755 C CA . MET A 1 100 ? 5.406 6.549 -1.543 1.00 95.25 100 MET A CA 1
ATOM 756 C C . MET A 1 100 ? 5.415 7.744 -2.498 1.00 95.25 100 MET A C 1
ATOM 758 O O . MET A 1 100 ? 6.362 7.913 -3.261 1.00 95.25 100 MET A O 1
ATOM 762 N N . GLY A 1 101 ? 4.414 8.627 -2.398 1.00 87.50 101 GLY A N 1
ATOM 763 C CA . GLY A 1 101 ? 4.346 9.844 -3.205 1.00 87.50 101 GLY A CA 1
ATOM 764 C C . GLY A 1 101 ? 5.598 10.707 -3.047 1.00 87.50 101 GLY A C 1
ATOM 765 O O . GLY A 1 101 ? 6.220 11.066 -4.038 1.00 87.50 101 GLY A O 1
ATOM 766 N N . LYS A 1 102 ? 6.038 10.967 -1.809 1.00 84.44 102 LYS A N 1
ATOM 767 C CA . LYS A 1 102 ? 7.268 11.728 -1.548 1.00 84.44 102 LYS A CA 1
ATOM 768 C C . LYS A 1 102 ? 8.502 11.069 -2.175 1.00 84.44 102 LYS A C 1
ATOM 770 O O . LYS A 1 102 ? 9.319 11.769 -2.764 1.00 84.44 102 LYS A O 1
ATOM 775 N N . LYS A 1 103 ? 8.636 9.745 -2.070 1.00 86.62 103 LYS A N 1
ATOM 776 C CA . LYS A 1 103 ? 9.777 9.012 -2.634 1.00 86.62 103 LYS A CA 1
ATOM 777 C C . LYS A 1 103 ? 9.817 9.065 -4.158 1.00 86.62 103 LYS A C 1
ATOM 779 O O . LYS A 1 103 ? 10.868 9.357 -4.717 1.00 86.62 103 LYS A O 1
ATOM 784 N N . ILE A 1 104 ? 8.670 8.901 -4.815 1.00 89.31 104 ILE A N 1
ATOM 785 C CA . ILE A 1 104 ? 8.557 9.022 -6.276 1.00 89.31 104 ILE A CA 1
ATOM 786 C C . ILE A 1 104 ? 9.031 10.402 -6.754 1.00 89.31 104 ILE A C 1
ATOM 788 O O . ILE A 1 104 ? 9.732 10.495 -7.761 1.00 89.31 104 ILE A O 1
ATOM 792 N N . ILE A 1 105 ? 8.691 11.466 -6.018 1.00 84.06 105 ILE A N 1
ATOM 793 C CA . ILE A 1 105 ? 9.120 12.842 -6.315 1.00 84.06 105 ILE A CA 1
ATOM 794 C C . ILE A 1 105 ? 10.630 13.000 -6.165 1.00 84.06 105 ILE A C 1
ATOM 796 O O . ILE A 1 105 ? 11.273 13.588 -7.029 1.00 84.06 105 ILE A O 1
ATOM 800 N N . GLU A 1 106 ? 11.191 12.483 -5.070 1.00 82.06 106 GLU A N 1
ATOM 801 C CA . GLU A 1 106 ? 12.632 12.533 -4.796 1.00 82.06 106 GLU A CA 1
ATOM 802 C C . GLU A 1 106 ? 13.447 11.803 -5.875 1.00 82.06 106 GLU A C 1
ATOM 804 O O . GLU A 1 106 ? 14.519 12.270 -6.252 1.00 82.06 106 GLU A O 1
ATOM 809 N N . GLU A 1 107 ? 12.931 10.688 -6.394 1.00 85.38 107 GLU A N 1
ATOM 810 C CA . GLU A 1 107 ? 13.558 9.909 -7.468 1.00 85.38 107 GLU A CA 1
ATOM 811 C C . GLU A 1 107 ? 13.385 10.546 -8.854 1.00 85.38 107 GLU A C 1
ATOM 813 O O . GLU A 1 107 ? 14.217 10.338 -9.735 1.00 85.38 107 GLU A O 1
ATOM 818 N N . ASN A 1 108 ? 12.335 11.352 -9.046 1.00 80.25 108 ASN A N 1
ATOM 819 C CA . ASN A 1 108 ? 11.983 11.967 -10.328 1.00 80.25 108 ASN A CA 1
ATOM 820 C C . ASN A 1 108 ? 11.798 13.493 -10.208 1.00 80.25 108 ASN A C 1
ATOM 822 O O . ASN A 1 108 ? 10.728 14.019 -10.538 1.00 80.25 108 ASN A O 1
ATOM 826 N N . PRO A 1 109 ? 12.832 14.249 -9.791 1.00 65.69 109 PRO A N 1
ATOM 827 C CA . PRO A 1 109 ? 12.698 15.674 -9.483 1.00 65.69 109 PRO A CA 1
ATOM 828 C C . PRO A 1 109 ? 12.254 16.528 -10.686 1.00 65.69 109 PRO A C 1
ATOM 830 O O . PRO A 1 109 ? 11.640 17.576 -10.503 1.00 65.69 109 PRO A O 1
ATOM 833 N N . GLY A 1 110 ? 12.518 16.079 -11.922 1.00 61.12 110 GLY A N 1
ATOM 834 C CA . GLY A 1 110 ? 12.112 16.764 -13.159 1.00 61.12 110 GLY A CA 1
ATOM 835 C C . GLY A 1 110 ? 10.671 16.498 -13.616 1.00 61.12 110 GLY A C 1
ATOM 836 O O . GLY A 1 110 ? 10.168 17.211 -14.478 1.00 61.12 110 GLY A O 1
ATOM 837 N N . PHE A 1 111 ? 9.984 15.503 -13.048 1.00 58.97 111 PHE A N 1
ATOM 838 C CA . PHE A 1 111 ? 8.598 15.184 -13.417 1.00 58.97 111 PHE A CA 1
ATOM 839 C C . PHE A 1 111 ? 7.598 16.143 -12.748 1.00 58.97 111 PHE A C 1
ATOM 841 O O . PHE A 1 111 ? 6.555 16.473 -13.316 1.00 58.97 111 PHE A O 1
ATOM 848 N N . TYR A 1 112 ? 7.944 16.659 -11.562 1.00 50.91 112 TYR A N 1
ATOM 849 C CA . TYR A 1 112 ? 7.113 17.613 -10.820 1.00 50.91 112 TYR A CA 1
ATOM 850 C C . TYR A 1 112 ? 7.077 19.009 -11.455 1.00 50.91 112 TYR A C 1
ATOM 852 O O . TYR A 1 112 ? 6.049 19.676 -11.394 1.00 50.91 112 TYR A O 1
ATOM 860 N N . SER A 1 113 ? 8.160 19.447 -12.106 1.00 52.16 113 SER A N 1
ATOM 861 C CA . SER A 1 113 ? 8.181 20.734 -12.817 1.00 52.16 113 SER A CA 1
ATOM 862 C C . SER A 1 113 ? 7.466 20.692 -14.172 1.00 52.16 113 SER A C 1
ATOM 864 O O . SER A 1 113 ? 7.034 21.740 -14.648 1.00 52.16 113 SER A O 1
ATOM 866 N N . ALA A 1 114 ? 7.319 19.508 -14.779 1.00 50.84 114 ALA A N 1
ATOM 867 C CA . ALA A 1 114 ? 6.762 19.336 -16.123 1.00 50.84 114 ALA A CA 1
ATOM 868 C C . ALA A 1 114 ? 5.267 18.961 -16.157 1.00 50.84 114 ALA A C 1
ATOM 870 O O . ALA A 1 114 ? 4.617 19.198 -17.173 1.00 50.84 114 ALA A O 1
ATOM 871 N N . THR A 1 115 ? 4.722 18.385 -15.077 1.00 50.88 115 THR A N 1
ATOM 872 C CA . THR A 1 115 ? 3.389 17.740 -15.106 1.00 50.88 115 THR A CA 1
ATOM 873 C C . THR A 1 115 ? 2.414 18.243 -14.044 1.00 50.88 115 THR A C 1
ATOM 875 O O . THR A 1 115 ? 1.223 17.958 -14.142 1.00 50.88 115 THR A O 1
ATOM 878 N N . VAL A 1 116 ? 2.875 19.008 -13.046 1.00 52.94 116 VAL A N 1
ATOM 879 C CA . VAL A 1 116 ? 1.958 19.808 -12.226 1.00 52.94 116 VAL A CA 1
ATOM 880 C C . VAL A 1 116 ? 1.516 20.984 -13.097 1.00 52.94 116 VAL A C 1
ATOM 882 O O . VAL A 1 116 ? 2.388 21.750 -13.523 1.00 52.94 116 VAL A O 1
ATOM 885 N N . PRO A 1 117 ? 0.211 21.134 -13.392 1.00 53.00 117 PRO A N 1
ATOM 886 C CA . PRO A 1 117 ? -0.280 22.308 -14.093 1.00 53.00 117 PRO A CA 1
ATOM 887 C C . PRO A 1 117 ? 0.237 23.551 -13.361 1.00 53.00 117 PRO A C 1
ATOM 889 O O . PRO A 1 117 ? 0.007 23.717 -12.165 1.00 53.00 117 PRO A O 1
ATOM 892 N N . GLN A 1 118 ? 0.996 24.412 -14.039 1.00 54.12 118 GLN A N 1
ATOM 893 C CA . GLN A 1 118 ? 1.481 25.663 -13.431 1.00 54.12 118 GLN A CA 1
ATOM 894 C C . GLN A 1 118 ? 0.310 26.606 -13.072 1.00 54.12 118 GLN A C 1
ATOM 896 O O . GLN A 1 118 ? 0.497 27.617 -12.402 1.00 54.12 118 GLN A O 1
ATOM 901 N N . ASP A 1 119 ? -0.898 26.250 -13.509 1.00 61.25 119 ASP A N 1
ATOM 902 C CA . ASP A 1 119 ? -2.186 26.900 -13.327 1.00 61.25 119 ASP A CA 1
ATOM 903 C C . ASP A 1 119 ? -3.132 26.126 -12.390 1.00 61.25 119 ASP A C 1
ATOM 905 O O . ASP A 1 119 ? -4.349 26.266 -12.516 1.00 61.25 119 ASP A O 1
ATOM 909 N N . LEU A 1 120 ? -2.604 25.339 -11.435 1.00 59.19 120 LEU A N 1
ATOM 910 C CA . LEU A 1 120 ? -3.435 24.710 -10.399 1.00 59.19 120 LEU A CA 1
ATOM 911 C C . LEU A 1 120 ? -4.435 25.718 -9.824 1.00 59.19 120 LEU A C 1
ATOM 913 O O . LEU A 1 120 ? -4.078 26.805 -9.355 1.00 59.19 120 LEU A O 1
ATOM 917 N N . THR A 1 121 ? -5.704 25.329 -9.823 1.00 70.94 121 THR A N 1
ATOM 918 C CA . THR A 1 121 ? -6.755 26.136 -9.221 1.00 70.94 121 THR A CA 1
ATOM 919 C C . THR A 1 121 ? -6.507 26.258 -7.719 1.00 70.94 121 THR A C 1
ATOM 921 O O . THR A 1 121 ? -5.920 25.378 -7.082 1.00 70.94 121 THR A O 1
ATOM 924 N N . GLN A 1 122 ? -7.014 27.330 -7.103 1.00 62.28 122 GLN A N 1
ATOM 925 C CA . GLN A 1 122 ? -6.887 27.530 -5.655 1.00 62.28 122 GLN A CA 1
ATOM 926 C C . GLN A 1 122 ? -7.382 26.309 -4.863 1.00 62.28 122 GLN A C 1
ATOM 928 O O . GLN A 1 122 ? -6.778 25.931 -3.867 1.00 62.28 122 GLN A O 1
ATOM 933 N N . LYS A 1 123 ? -8.417 25.627 -5.365 1.00 65.19 123 LYS A N 1
ATOM 934 C CA . LYS A 1 123 ? -8.972 24.414 -4.764 1.00 65.19 123 LYS A CA 1
ATOM 935 C C . LYS A 1 123 ? -7.984 23.243 -4.769 1.00 65.19 123 LYS A C 1
ATOM 937 O O . LYS A 1 123 ? -7.924 22.503 -3.794 1.00 65.19 123 LYS A O 1
ATOM 942 N N . GLU A 1 124 ? -7.214 23.066 -5.836 1.00 57.78 124 GLU A N 1
ATOM 943 C CA . GLU A 1 124 ? -6.203 22.005 -5.926 1.00 57.78 124 GLU A CA 1
ATOM 944 C C . GLU A 1 124 ? -4.993 22.322 -5.043 1.00 57.78 124 GLU A C 1
ATOM 946 O O . GLU A 1 124 ? -4.500 21.444 -4.335 1.00 57.78 124 GLU A O 1
ATOM 951 N N . LEU A 1 125 ? -4.586 23.594 -4.981 1.00 59.41 125 LEU A N 1
ATOM 952 C CA . LEU A 1 125 ? -3.574 24.059 -4.029 1.00 59.41 125 LEU A CA 1
ATOM 953 C C . LEU A 1 125 ? -4.026 23.875 -2.575 1.00 59.41 125 LEU A C 1
ATOM 955 O O . LEU A 1 125 ? -3.223 23.497 -1.723 1.00 59.41 125 LEU A O 1
ATOM 959 N N . ASP A 1 126 ? -5.303 24.107 -2.284 1.00 64.38 126 ASP A N 1
ATOM 960 C CA . ASP A 1 126 ? -5.870 23.922 -0.950 1.00 64.38 126 ASP A CA 1
ATOM 961 C C . ASP A 1 126 ? -5.940 22.440 -0.571 1.00 64.38 126 ASP A C 1
ATOM 963 O O . ASP A 1 126 ? -5.672 22.096 0.577 1.00 64.38 126 ASP A O 1
ATOM 967 N N . VAL A 1 127 ? -6.216 21.546 -1.528 1.00 59.31 127 VAL A N 1
ATOM 968 C CA . VAL A 1 127 ? -6.131 20.093 -1.318 1.00 59.31 127 VAL A CA 1
ATOM 969 C C . VAL A 1 127 ? -4.691 19.673 -1.024 1.00 59.31 127 VAL A C 1
ATOM 971 O O . VAL A 1 127 ? -4.466 18.958 -0.049 1.00 59.31 127 VAL A O 1
ATOM 974 N N . LEU A 1 128 ? -3.703 20.153 -1.785 1.00 55.94 128 LEU A N 1
ATOM 975 C CA . LEU A 1 128 ? -2.289 19.849 -1.530 1.00 55.94 128 LEU A CA 1
ATOM 976 C C . LEU A 1 128 ? -1.835 20.357 -0.152 1.00 55.94 128 LEU A C 1
ATOM 978 O O . LEU A 1 128 ? -1.253 19.604 0.629 1.00 55.94 128 LEU A O 1
ATOM 982 N N . LYS A 1 129 ? -2.200 21.590 0.212 1.00 59.97 129 LYS A N 1
ATOM 983 C CA . LYS A 1 129 ? -1.934 22.152 1.547 1.00 59.97 129 LYS A CA 1
ATOM 984 C C . LYS A 1 129 ? -2.676 21.406 2.655 1.00 59.97 129 LYS A C 1
ATOM 986 O O . LYS A 1 129 ? -2.136 21.242 3.748 1.00 59.97 129 LYS A O 1
ATOM 991 N N . ALA A 1 130 ? -3.897 20.931 2.414 1.00 55.00 130 ALA A N 1
ATOM 992 C CA . ALA A 1 130 ? -4.638 20.098 3.361 1.00 55.00 130 ALA A CA 1
ATOM 993 C C . ALA A 1 130 ? -3.941 18.744 3.577 1.00 55.00 130 ALA A C 1
ATOM 995 O O . ALA A 1 130 ? -3.848 18.271 4.706 1.00 55.00 130 ALA A O 1
ATOM 996 N N . ILE A 1 131 ? -3.384 18.153 2.519 1.00 51.84 131 ILE A N 1
ATOM 997 C CA . ILE A 1 131 ? -2.607 16.908 2.577 1.00 51.84 131 ILE A CA 1
ATOM 998 C C . ILE A 1 131 ? -1.305 17.091 3.374 1.00 51.84 131 ILE A C 1
ATOM 1000 O O . ILE A 1 131 ? -0.965 16.236 4.201 1.00 51.84 131 ILE A O 1
ATOM 1004 N N . GLU A 1 132 ? -0.603 18.207 3.168 1.00 52.41 132 GLU A N 1
ATOM 1005 C CA . GLU A 1 132 ? 0.624 18.562 3.894 1.00 52.41 132 GLU A CA 1
ATOM 1006 C C . GLU A 1 132 ? 0.353 18.922 5.363 1.00 52.41 132 GLU A C 1
ATOM 1008 O O . GLU A 1 132 ? 1.083 18.497 6.262 1.00 52.41 132 GLU A O 1
ATOM 1013 N N . SER A 1 133 ? -0.735 19.652 5.626 1.00 50.16 133 SER A N 1
ATOM 1014 C CA . SER A 1 133 ? -1.163 20.047 6.975 1.00 50.16 133 SER A CA 1
ATOM 1015 C C . SER A 1 133 ? -1.841 18.924 7.763 1.00 50.16 133 SER A C 1
ATOM 1017 O O . SER A 1 133 ? -1.924 19.016 8.989 1.00 50.16 133 SER A O 1
ATOM 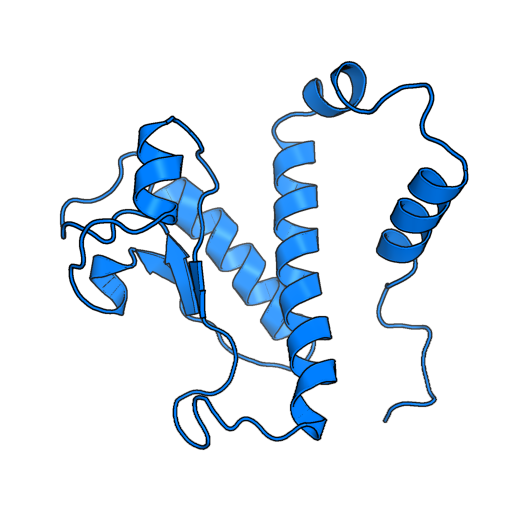1019 N N . PHE A 1 134 ? -2.205 17.808 7.116 1.00 46.91 134 PHE A N 1
ATOM 1020 C CA . PHE A 1 134 ? -2.546 16.529 7.755 1.00 46.91 134 PHE A CA 1
ATOM 1021 C C . PHE A 1 134 ? -1.296 15.826 8.334 1.00 46.91 134 PHE A C 1
ATOM 1023 O O . PHE A 1 134 ? -1.060 14.623 8.167 1.00 46.91 134 PHE A O 1
ATOM 1030 N N . SER A 1 135 ? -0.443 16.608 8.992 1.00 46.88 135 SER A N 1
ATOM 1031 C CA . SER A 1 135 ? 0.550 16.156 9.953 1.00 46.88 135 SER A CA 1
ATOM 1032 C C . SER A 1 135 ? -0.177 15.908 11.275 1.00 46.88 135 SER A C 1
ATOM 1034 O O . SER A 1 135 ? -0.944 16.748 11.737 1.00 46.88 135 SER A O 1
ATOM 1036 N N . LEU A 1 136 ? 0.041 14.741 11.881 1.00 44.59 136 LEU A N 1
ATOM 1037 C CA . LEU A 1 136 ? -0.739 14.151 12.984 1.00 44.59 136 LEU A CA 1
ATOM 1038 C C . LEU A 1 136 ? -0.761 14.936 14.315 1.00 44.59 136 LEU A C 1
ATOM 1040 O O . LEU A 1 136 ? -1.206 14.407 15.328 1.00 44.59 136 LEU A O 1
ATOM 1044 N N . LYS A 1 137 ? -0.295 16.187 14.354 1.00 43.50 137 LYS A N 1
ATOM 1045 C CA . LYS A 1 137 ? -0.144 16.969 15.591 1.00 43.50 137 LYS A CA 1
ATOM 1046 C C . LYS A 1 137 ? -1.309 17.912 15.926 1.00 43.50 137 LYS A C 1
ATOM 1048 O O . LYS A 1 137 ? -1.221 18.599 16.934 1.00 43.50 137 LYS A O 1
ATOM 1053 N N . SER A 1 138 ? -2.385 17.973 15.138 1.00 43.47 138 SER A N 1
ATOM 1054 C CA . SER A 1 138 ? -3.353 19.087 15.230 1.00 43.47 138 SER A CA 1
ATOM 1055 C C . SER A 1 138 ? -4.825 18.724 15.497 1.00 43.47 138 SER A C 1
ATOM 1057 O O . SER A 1 138 ? -5.682 19.594 15.368 1.00 43.47 138 SER A O 1
ATOM 1059 N N . ARG A 1 139 ? -5.165 17.492 15.914 1.00 46.72 139 ARG A N 1
ATOM 1060 C CA . ARG A 1 139 ? -6.562 17.120 16.250 1.00 46.72 139 ARG A CA 1
ATOM 1061 C C . ARG A 1 139 ? -6.688 16.418 17.614 1.00 46.72 139 ARG A C 1
ATOM 1063 O O . ARG A 1 139 ? -6.744 15.191 17.655 1.00 46.72 139 ARG A O 1
ATOM 1070 N N . PRO A 1 140 ? -6.720 17.180 18.726 1.00 43.41 140 PRO A N 1
ATOM 1071 C CA . PRO A 1 140 ? -6.909 16.644 20.079 1.00 43.41 140 PRO A CA 1
ATOM 1072 C C . PRO A 1 140 ? -8.349 16.176 20.379 1.00 43.41 140 PRO A C 1
ATOM 1074 O O . PRO A 1 140 ? -8.607 15.687 21.470 1.00 43.41 140 PRO A O 1
ATOM 1077 N N . ASP A 1 141 ? -9.290 16.310 19.440 1.00 40.38 141 ASP A N 1
ATOM 1078 C CA . ASP A 1 141 ? -10.719 16.011 19.616 1.00 40.38 141 ASP A CA 1
ATOM 1079 C C . ASP A 1 141 ? -11.110 14.547 19.347 1.00 40.38 141 ASP A C 1
ATOM 1081 O O . ASP A 1 141 ? -12.289 14.206 19.397 1.00 40.38 141 ASP A O 1
ATOM 1085 N N . LEU A 1 142 ? -10.155 13.683 18.996 1.00 40.47 142 LEU A N 1
ATOM 1086 C CA . LEU A 1 142 ? -10.442 12.324 18.518 1.00 40.47 142 LEU A CA 1
ATOM 1087 C C . LEU A 1 142 ? -9.550 11.250 19.169 1.00 40.47 142 LEU A C 1
ATOM 1089 O O . LEU A 1 142 ? -9.189 10.277 18.500 1.00 40.47 142 LEU A O 1
ATOM 1093 N N . ALA A 1 143 ? -9.206 11.450 20.445 1.00 38.25 143 ALA A N 1
ATOM 1094 C CA . ALA A 1 143 ? -8.687 10.423 21.353 1.00 38.25 143 ALA A CA 1
ATOM 1095 C C . ALA A 1 143 ? -9.825 9.860 22.216 1.00 38.25 143 ALA A C 1
ATOM 1097 O O . ALA A 1 143 ? -10.668 10.673 22.659 1.00 38.25 143 ALA A O 1
#

InterPro domains:
  IPR000834 Peptidase M14, carboxypeptidase A [PF00246] (1-96)
  IPR000834 Peptidase M14, carboxypeptidase A [PS52035] (1-104)

Foldseek 3Di:
DKAADDQQDPDDDPCQVVQQVLVVQLQVLLCVLPNDGDDYGHNCVVPNRDPDDPRNVVVVVVPSHRIDDDWDDPPPQRPNDDPLCPVSRCLSNLSSVVSNVVVVCVVCVPCCVVPDPPCDDPVNVVVVVVSVVSPVPPDPPSD

Secondary structure (DSSP, 8-state):
-EEES-SS-SSPPTTHHHHHHHHHHHHHHHHHHH-----EEEHHHHT---S--HHHHHHHTT-SS--EE--S-SSSSTTS--GGGHHHHHHHHHHHHHHHHHHHHHH-HHHHHHHS-TT--HHHHHHHHHHHH--TTS-GGG-

pLDDT: mean 85.34, std 18.9, range [38.25, 98.75]

Sequence (143 aa):
MILHPWGYTSIRHPDTETMNYMGQGMAEAIRAVNGKHYSVGSAAGILYPSAGGSDDWASSEGVLYSYTVELRDTGSTGFILPASQIKPTVVETWAAIKYMGKKIIEENPGFYSATVPQDLTQKELDVLKAIESFSLKSRPDLA